Protein AF-A0A1H9V8W8-F1 (afdb_monomer_lite)

Structure (mmCIF, N/CA/C/O backbone):
data_AF-A0A1H9V8W8-F1
#
_entry.id   AF-A0A1H9V8W8-F1
#
loop_
_atom_site.group_PDB
_atom_site.id
_atom_site.type_symbol
_atom_site.label_atom_id
_atom_site.label_alt_id
_atom_site.label_comp_id
_atom_site.label_asym_id
_atom_site.label_entity_id
_atom_site.label_seq_id
_atom_site.pdbx_PDB_ins_code
_atom_site.Cartn_x
_atom_site.Cartn_y
_atom_site.Cartn_z
_atom_site.occupancy
_atom_site.B_iso_or_equiv
_atom_site.auth_seq_id
_atom_site.auth_comp_id
_atom_site.auth_asym_id
_atom_site.auth_atom_id
_atom_site.pdbx_PDB_model_num
ATOM 1 N N . MET A 1 1 ? 0.672 -8.189 7.266 1.00 89.31 1 MET A N 1
ATOM 2 C CA . MET A 1 1 ? 1.040 -7.480 6.023 1.00 89.31 1 MET A CA 1
ATOM 3 C C . MET A 1 1 ? 1.176 -8.520 4.925 1.00 89.31 1 MET A C 1
ATOM 5 O O . MET A 1 1 ? 1.745 -9.567 5.200 1.00 89.31 1 MET A O 1
ATOM 9 N N . THR A 1 2 ? 0.638 -8.270 3.736 1.00 93.38 2 THR A N 1
ATOM 10 C CA . THR A 1 2 ? 0.719 -9.150 2.553 1.00 93.38 2 THR A CA 1
ATOM 11 C C . THR A 1 2 ? 1.504 -8.504 1.410 1.00 93.38 2 THR A C 1
ATOM 13 O O . THR A 1 2 ? 2.152 -9.207 0.634 1.00 93.38 2 THR A O 1
ATOM 16 N N . SER A 1 3 ? 1.533 -7.170 1.348 1.00 94.69 3 SER A N 1
ATOM 17 C CA . SER A 1 3 ? 2.391 -6.397 0.448 1.00 94.69 3 SER A CA 1
ATOM 18 C C . SER A 1 3 ? 2.913 -5.141 1.144 1.00 94.69 3 SER A C 1
ATOM 20 O O . SER A 1 3 ? 2.208 -4.535 1.946 1.00 94.69 3 SER A O 1
ATOM 22 N N . GLY A 1 4 ? 4.155 -4.764 0.846 1.00 96.31 4 GLY A N 1
ATOM 23 C CA . GLY A 1 4 ? 4.781 -3.527 1.313 1.00 96.31 4 GLY A CA 1
ATOM 24 C C . GLY A 1 4 ? 5.231 -2.673 0.134 1.00 96.31 4 GLY A C 1
ATOM 25 O O . GLY A 1 4 ? 4.507 -2.526 -0.851 1.00 96.31 4 GLY A O 1
ATOM 26 N N . ARG A 1 5 ? 6.456 -2.151 0.181 1.00 97.31 5 ARG A N 1
ATOM 27 C CA . ARG A 1 5 ? 7.051 -1.467 -0.967 1.00 97.31 5 ARG A CA 1
ATOM 28 C C . ARG A 1 5 ? 7.150 -2.412 -2.163 1.00 97.31 5 ARG A C 1
ATOM 30 O O . ARG A 1 5 ? 7.482 -3.590 -2.021 1.00 97.31 5 ARG A O 1
ATOM 37 N N . ARG A 1 6 ? 6.872 -1.881 -3.348 1.00 97.81 6 ARG A N 1
ATOM 38 C CA . ARG A 1 6 ? 6.922 -2.603 -4.621 1.00 97.81 6 ARG A CA 1
ATOM 39 C C . ARG A 1 6 ? 7.971 -1.988 -5.531 1.00 97.81 6 ARG A C 1
ATOM 41 O O . ARG A 1 6 ? 8.227 -0.785 -5.478 1.00 97.81 6 ARG A O 1
ATOM 48 N N . THR A 1 7 ? 8.572 -2.805 -6.384 1.00 96.94 7 THR A N 1
ATOM 49 C CA . THR A 1 7 ? 9.357 -2.287 -7.509 1.00 96.94 7 THR A CA 1
ATOM 50 C C . THR A 1 7 ? 8.412 -1.779 -8.597 1.00 96.94 7 THR A C 1
ATOM 52 O O . THR A 1 7 ? 7.219 -2.095 -8.611 1.00 96.94 7 THR A O 1
ATOM 55 N N . VAL A 1 8 ? 8.936 -1.009 -9.552 1.00 96.62 8 VAL A N 1
ATOM 56 C CA . VAL A 1 8 ? 8.145 -0.575 -10.715 1.00 96.62 8 VAL A CA 1
ATOM 57 C C . VAL A 1 8 ? 7.662 -1.780 -11.533 1.00 96.62 8 VAL A C 1
ATOM 59 O O . VAL A 1 8 ? 6.514 -1.804 -11.970 1.00 96.62 8 VAL A O 1
ATOM 62 N N . GLU A 1 9 ? 8.517 -2.787 -11.717 1.00 95.81 9 GLU A N 1
ATOM 63 C CA . GLU A 1 9 ? 8.174 -4.036 -12.402 1.00 95.81 9 GLU A CA 1
ATOM 64 C C . GLU A 1 9 ? 7.116 -4.830 -11.630 1.00 95.81 9 GLU A C 1
ATOM 66 O O . GLU A 1 9 ? 6.047 -5.124 -12.166 1.00 95.81 9 GLU A O 1
ATOM 71 N N . GLY A 1 10 ? 7.367 -5.104 -10.350 1.00 96.56 10 GLY A N 1
ATOM 72 C CA . GLY A 1 10 ? 6.467 -5.855 -9.487 1.00 96.56 10 GLY A CA 1
ATOM 73 C C . GLY A 1 10 ? 5.099 -5.193 -9.345 1.00 96.56 10 GLY A C 1
ATOM 74 O O . GLY A 1 10 ? 4.083 -5.882 -9.368 1.00 96.56 10 GLY A O 1
ATOM 75 N N . ASN A 1 11 ? 5.040 -3.857 -9.294 1.00 97.25 11 ASN A N 1
ATOM 76 C CA . ASN A 1 11 ? 3.774 -3.126 -9.298 1.00 97.25 11 ASN A CA 1
ATOM 77 C C . ASN A 1 11 ? 2.972 -3.368 -10.586 1.00 97.25 11 ASN A C 1
ATOM 79 O O . ASN A 1 11 ? 1.772 -3.610 -10.504 1.00 97.25 11 ASN A O 1
ATOM 83 N N . ARG A 1 12 ? 3.612 -3.376 -11.766 1.00 95.56 12 ARG A N 1
ATOM 84 C CA . ARG A 1 12 ? 2.922 -3.710 -13.028 1.00 95.56 12 ARG A CA 1
ATOM 85 C C . ARG A 1 12 ? 2.419 -5.153 -13.033 1.00 95.56 12 ARG A C 1
ATOM 87 O O . ARG A 1 12 ? 1.300 -5.404 -13.466 1.00 95.56 12 ARG A O 1
ATOM 94 N N . LEU A 1 13 ? 3.212 -6.090 -12.514 1.00 95.19 13 LEU A N 1
ATOM 95 C CA . LEU A 1 13 ? 2.866 -7.517 -12.463 1.00 95.19 13 LEU A CA 1
ATOM 96 C C . LEU A 1 13 ? 1.654 -7.840 -11.581 1.00 95.19 13 LEU A C 1
ATOM 98 O O . LEU A 1 13 ? 1.045 -8.899 -11.757 1.00 95.19 13 LEU A O 1
ATOM 102 N N . VAL A 1 14 ? 1.322 -6.971 -10.626 1.00 93.38 14 VAL A N 1
ATOM 103 C CA . VAL A 1 14 ? 0.128 -7.092 -9.772 1.00 93.38 14 VAL A CA 1
ATOM 104 C C . VAL A 1 14 ? -1.020 -6.183 -10.226 1.00 93.38 14 VAL A C 1
ATOM 106 O O . VAL A 1 14 ? -1.979 -6.011 -9.487 1.00 93.38 14 VAL A O 1
ATOM 109 N N . GLY A 1 15 ? -0.929 -5.582 -11.419 1.00 94.69 15 GLY A N 1
ATOM 110 C CA . GLY A 1 15 ? -1.959 -4.674 -11.938 1.00 94.69 15 GLY A CA 1
ATOM 111 C C . GLY A 1 15 ? -2.021 -3.321 -11.220 1.00 94.69 15 GLY A C 1
ATOM 112 O O . GLY A 1 15 ? -3.019 -2.614 -11.320 1.00 94.69 15 GLY A O 1
ATOM 113 N 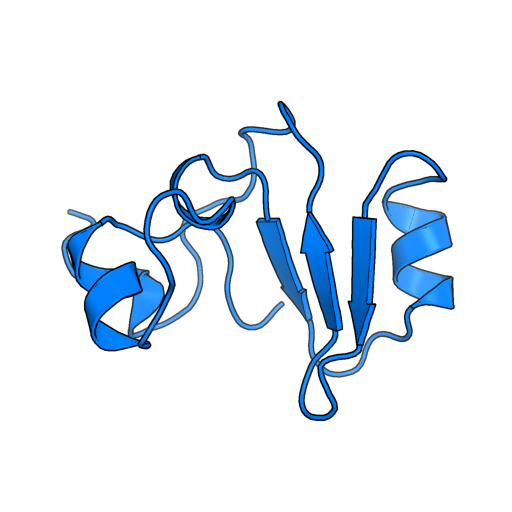N . GLY A 1 16 ? -0.969 -2.948 -10.488 1.00 93.06 16 GLY A N 1
ATOM 114 C CA . GLY A 1 16 ? -0.906 -1.694 -9.752 1.00 93.06 16 GLY A CA 1
ATOM 115 C C . GLY A 1 16 ? -0.867 -0.474 -10.672 1.00 93.06 16 GLY A C 1
ATOM 116 O O . GLY A 1 16 ? -0.210 -0.464 -11.716 1.00 93.06 16 GLY A O 1
ATOM 117 N N . VAL A 1 17 ? -1.534 0.595 -10.244 1.00 93.56 17 VAL A N 1
ATOM 118 C CA . VAL A 1 17 ? -1.619 1.845 -11.007 1.00 93.56 17 VAL A CA 1
ATOM 119 C C . VAL A 1 17 ? -0.280 2.598 -11.058 1.00 93.56 17 VAL A C 1
ATOM 121 O O . VAL A 1 17 ? 0.558 2.456 -10.153 1.00 93.56 17 VAL A O 1
ATOM 124 N N . PRO A 1 18 ? -0.054 3.436 -12.090 1.00 93.25 18 PRO A N 1
ATOM 125 C CA . PRO A 1 18 ? 1.053 4.384 -12.096 1.00 93.25 18 PRO A CA 1
ATOM 126 C C . PRO A 1 18 ? 1.025 5.288 -10.856 1.00 93.25 18 PRO A C 1
ATOM 128 O O . PRO A 1 18 ? -0.041 5.711 -10.421 1.00 93.25 18 PRO A O 1
ATOM 131 N N . ARG A 1 19 ? 2.205 5.621 -10.313 1.00 91.81 19 ARG A N 1
ATOM 132 C CA . ARG A 1 19 ? 2.368 6.464 -9.106 1.00 91.81 19 ARG A CA 1
ATOM 133 C C . ARG A 1 19 ? 1.716 5.900 -7.832 1.00 91.81 19 ARG A C 1
ATOM 135 O O . ARG A 1 19 ? 1.432 6.660 -6.914 1.00 91.81 19 ARG A O 1
ATOM 142 N N . SER A 1 20 ? 1.521 4.582 -7.761 1.00 95.38 20 SER A N 1
ATOM 143 C CA . SER A 1 20 ? 1.113 3.899 -6.528 1.00 95.38 20 SER A CA 1
ATOM 144 C C . SER A 1 20 ? 2.059 4.222 -5.364 1.00 95.38 20 SER A C 1
ATOM 146 O O . SER A 1 20 ? 3.281 4.183 -5.527 1.00 95.38 20 SER A O 1
ATOM 148 N N . ALA A 1 21 ? 1.499 4.471 -4.179 1.00 97.31 21 ALA A N 1
ATOM 149 C CA . ALA A 1 21 ? 2.246 4.723 -2.944 1.00 97.31 21 ALA A CA 1
ATOM 150 C C . ALA A 1 21 ? 3.127 3.533 -2.510 1.00 97.31 21 ALA A C 1
ATOM 152 O O . ALA A 1 21 ? 4.132 3.702 -1.816 1.00 97.31 21 ALA A O 1
ATOM 153 N N . HIS A 1 22 ? 2.836 2.324 -3.000 1.00 97.69 22 HIS A N 1
ATOM 154 C CA . HIS A 1 22 ? 3.732 1.184 -2.817 1.00 97.69 22 HIS A CA 1
ATOM 155 C C . HIS A 1 22 ? 5.103 1.401 -3.469 1.00 97.69 22 HIS A C 1
ATOM 157 O O . HIS A 1 22 ? 6.087 0.833 -3.009 1.00 97.69 22 HIS A O 1
ATOM 163 N N . LEU A 1 23 ? 5.210 2.218 -4.520 1.00 97.31 23 LEU A N 1
ATOM 164 C CA . LEU A 1 23 ? 6.485 2.464 -5.204 1.00 97.31 23 LEU A CA 1
ATOM 165 C C . LEU A 1 23 ? 7.443 3.320 -4.360 1.00 97.31 23 LEU A C 1
ATOM 167 O O . LEU A 1 23 ? 8.661 3.124 -4.412 1.00 97.31 23 LEU A O 1
ATOM 171 N N . SER A 1 24 ? 6.904 4.249 -3.565 1.00 96.56 24 SER A N 1
ATOM 172 C CA . SER A 1 24 ? 7.677 5.109 -2.658 1.00 96.56 24 SER A CA 1
ATOM 173 C C . SER A 1 24 ? 7.907 4.488 -1.278 1.00 96.56 24 SER A C 1
ATOM 175 O O . SER A 1 24 ? 8.696 5.020 -0.504 1.00 96.56 24 SER A O 1
ATOM 177 N N . GLY A 1 25 ? 7.272 3.352 -0.969 1.00 96.69 25 GLY A N 1
ATOM 178 C CA . GLY A 1 25 ? 7.284 2.779 0.381 1.00 96.69 25 GLY A CA 1
ATOM 179 C C . GLY A 1 25 ? 6.357 3.520 1.349 1.00 96.69 25 GLY A C 1
ATOM 180 O O . GLY A 1 25 ? 6.529 3.425 2.565 1.00 96.69 25 GLY A O 1
ATOM 181 N N . ASP A 1 26 ? 5.374 4.238 0.809 1.00 97.81 26 ASP A N 1
ATOM 182 C CA . ASP A 1 26 ? 4.360 4.972 1.566 1.00 97.81 26 ASP A CA 1
ATOM 183 C C . ASP A 1 26 ? 3.115 4.129 1.863 1.00 97.81 26 ASP A C 1
ATOM 185 O O . ASP A 1 26 ? 2.247 4.593 2.598 1.00 97.81 26 ASP A O 1
ATOM 189 N N . ALA A 1 27 ? 3.014 2.916 1.308 1.00 97.69 27 ALA A N 1
ATOM 190 C CA . ALA A 1 27 ? 1.844 2.062 1.478 1.00 97.69 27 ALA A CA 1
ATOM 191 C C . ALA A 1 27 ? 2.154 0.596 1.784 1.00 97.69 27 ALA A C 1
ATOM 193 O O . ALA A 1 27 ? 3.193 0.063 1.379 1.00 97.69 27 ALA A O 1
ATOM 194 N N . ALA A 1 28 ? 1.206 -0.042 2.469 1.00 97.56 28 ALA A N 1
ATOM 195 C CA . ALA A 1 28 ? 1.217 -1.448 2.838 1.00 97.56 28 ALA A CA 1
ATOM 196 C C . ALA A 1 28 ? -0.202 -2.037 2.866 1.00 97.56 28 ALA A C 1
ATOM 198 O O . ALA A 1 28 ? -1.156 -1.374 3.268 1.00 97.56 28 ALA A O 1
ATOM 199 N N . ASP A 1 29 ? -0.293 -3.320 2.526 1.00 97.56 29 ASP A N 1
ATOM 200 C CA . ASP A 1 29 ? -1.534 -4.090 2.490 1.00 97.56 29 ASP A CA 1
ATOM 201 C C . ASP A 1 29 ? -1.569 -5.082 3.658 1.00 97.56 29 ASP A C 1
ATOM 203 O O . ASP A 1 29 ? -0.577 -5.767 3.951 1.00 97.56 29 ASP A O 1
ATOM 207 N N . TYR A 1 30 ? -2.711 -5.182 4.336 1.00 97.12 30 TYR A N 1
ATOM 208 C CA . TYR A 1 30 ? -2.906 -6.037 5.506 1.00 97.12 30 TYR A CA 1
ATOM 209 C C . TYR A 1 30 ? -4.123 -6.946 5.345 1.00 97.12 30 TYR A C 1
ATOM 211 O O . TYR A 1 30 ? -5.215 -6.495 5.028 1.00 97.12 30 TYR A O 1
ATOM 219 N N . VAL A 1 31 ? -3.940 -8.228 5.658 1.00 96.31 31 VAL A N 1
ATOM 220 C CA . VAL A 1 31 ? -5.026 -9.197 5.854 1.00 96.31 31 VAL A CA 1
ATOM 221 C C . VAL A 1 31 ? -5.094 -9.538 7.340 1.00 96.31 31 VAL A C 1
ATOM 223 O O . VAL A 1 31 ? -4.053 -9.633 7.994 1.00 96.31 31 VAL A O 1
ATOM 226 N N . GLY A 1 32 ? -6.310 -9.703 7.865 1.00 95.44 32 GLY A N 1
ATOM 227 C CA . GLY A 1 32 ? -6.553 -10.061 9.268 1.00 95.44 32 GLY A CA 1
ATOM 228 C C . GLY A 1 32 ? -6.438 -8.903 10.263 1.00 95.44 32 GLY A C 1
ATOM 229 O O . GLY A 1 32 ? -6.537 -9.141 11.460 1.00 95.44 32 GLY A O 1
ATOM 230 N N . ALA A 1 33 ? -6.243 -7.671 9.785 1.00 95.94 33 ALA A N 1
ATOM 231 C CA . ALA A 1 33 ? -6.327 -6.457 10.591 1.00 95.94 33 ALA A CA 1
ATOM 232 C C . ALA A 1 33 ? -7.510 -5.610 10.116 1.00 95.94 33 ALA A C 1
ATOM 234 O O . ALA A 1 33 ? -7.706 -5.424 8.915 1.00 95.94 33 ALA A O 1
ATOM 235 N N . SER A 1 34 ? -8.284 -5.090 11.059 1.00 95.38 34 SER A N 1
ATOM 236 C CA . SER A 1 34 ? -9.371 -4.152 10.799 1.00 95.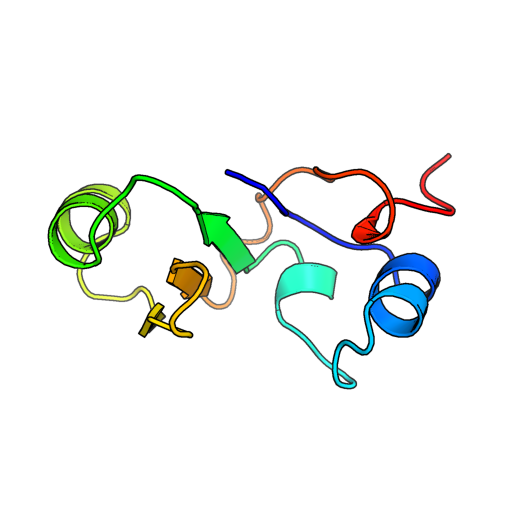38 34 SER A CA 1
ATOM 237 C C . SER A 1 34 ? -8.847 -2.735 10.558 1.00 95.38 34 SER A C 1
ATOM 239 O O . SER A 1 34 ? -7.776 -2.344 11.032 1.00 95.38 34 SER A O 1
ATOM 241 N N . GLU A 1 35 ? -9.651 -1.910 9.885 1.00 96.88 35 GLU A N 1
ATOM 242 C CA . GLU A 1 35 ? -9.356 -0.483 9.715 1.00 96.88 35 GLU A CA 1
ATOM 243 C C . GLU A 1 35 ? -9.151 0.231 11.058 1.00 96.88 35 GLU A C 1
ATOM 245 O O . GLU A 1 35 ? -8.299 1.109 11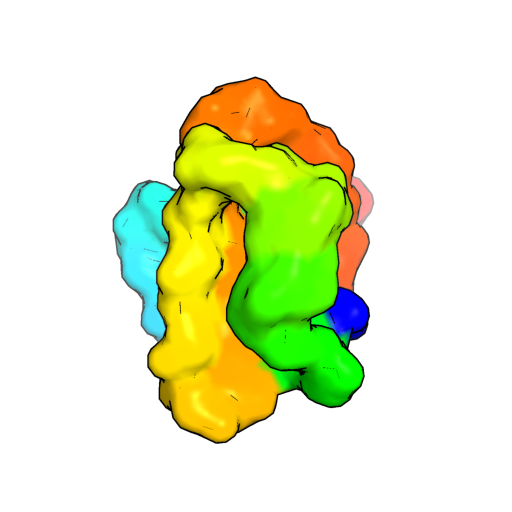.168 1.00 96.88 35 GLU A O 1
ATOM 250 N N . ALA A 1 36 ? -9.895 -0.162 12.099 1.00 96.69 36 ALA A N 1
ATOM 251 C CA . ALA A 1 36 ? -9.794 0.428 13.430 1.00 96.69 36 ALA A CA 1
ATOM 252 C C . ALA A 1 36 ? -8.447 0.123 14.107 1.00 96.69 36 ALA A C 1
ATOM 254 O O . ALA A 1 36 ? -7.859 1.007 14.733 1.00 96.69 36 ALA A O 1
ATOM 255 N N . GLU A 1 37 ? -7.932 -1.100 13.972 1.00 97.31 37 GLU A N 1
ATOM 256 C CA . GLU A 1 37 ? -6.610 -1.478 14.490 1.00 97.31 37 GLU A CA 1
ATOM 257 C C . GLU A 1 37 ? -5.500 -0.725 13.759 1.00 97.31 37 GLU A C 1
ATOM 259 O O . GLU A 1 37 ? -4.618 -0.137 14.390 1.00 97.31 37 GLU A O 1
ATOM 264 N N . LEU A 1 38 ? -5.588 -0.658 12.430 1.00 96.69 38 LEU A N 1
ATOM 265 C CA . LEU A 1 38 ? -4.625 0.068 11.605 1.00 96.69 38 LEU A CA 1
ATOM 266 C C . LEU A 1 38 ? -4.686 1.578 11.876 1.00 96.69 38 LEU A C 1
ATOM 268 O O . LEU A 1 38 ? -3.645 2.224 11.971 1.00 96.69 38 LEU A O 1
ATOM 272 N N . ARG A 1 39 ? -5.877 2.140 12.111 1.00 96.75 39 ARG A N 1
ATOM 273 C CA . ARG A 1 39 ? -6.064 3.541 12.517 1.00 96.75 39 ARG A CA 1
ATOM 274 C C . ARG A 1 39 ? -5.397 3.846 13.854 1.00 96.75 39 ARG A C 1
ATOM 276 O O . ARG A 1 39 ? -4.807 4.914 13.994 1.00 96.75 39 ARG A O 1
ATOM 283 N N . ARG A 1 40 ? -5.479 2.935 14.828 1.00 97.25 40 ARG A N 1
ATOM 284 C CA . ARG A 1 40 ? -4.801 3.083 16.129 1.00 97.25 40 ARG A CA 1
ATOM 285 C C . ARG A 1 40 ? -3.283 3.037 15.986 1.00 97.25 40 ARG A C 1
ATOM 287 O O . ARG A 1 40 ? -2.598 3.776 16.681 1.00 97.25 40 ARG A O 1
ATOM 294 N N . TYR A 1 41 ? -2.775 2.190 15.094 1.00 94.88 41 TYR A N 1
ATOM 295 C CA . TYR A 1 41 ? -1.339 2.019 14.887 1.00 94.88 41 TYR A CA 1
ATOM 296 C C . TYR A 1 41 ? -0.707 3.163 14.079 1.00 94.88 41 TYR A C 1
ATOM 298 O O . TYR A 1 41 ? 0.290 3.742 14.502 1.00 94.88 41 TYR A O 1
ATOM 306 N N . PHE A 1 42 ? -1.290 3.513 12.931 1.00 93.94 42 PHE A N 1
ATOM 307 C CA . PHE A 1 42 ? -0.746 4.530 12.024 1.00 93.94 42 PHE A CA 1
ATOM 308 C C . PHE A 1 42 ? -1.194 5.958 12.357 1.00 93.94 42 PHE A C 1
ATOM 310 O O . PHE A 1 42 ? -0.593 6.929 11.898 1.00 93.94 42 PHE A O 1
ATOM 317 N N . GLY A 1 43 ? -2.241 6.103 13.166 1.00 94.19 43 GLY A N 1
ATOM 318 C CA . GLY A 1 43 ? -2.785 7.396 13.550 1.00 94.19 43 GLY A CA 1
ATOM 319 C C . GLY A 1 43 ? -3.732 8.002 12.505 1.00 94.19 43 GLY A C 1
ATOM 320 O O . GLY A 1 43 ? -4.029 7.402 11.468 1.00 94.19 43 GLY A O 1
ATOM 321 N N . PRO A 1 44 ? -4.270 9.202 12.782 1.00 94.56 44 PRO A N 1
ATOM 322 C CA . PRO A 1 44 ? -5.347 9.808 11.996 1.00 94.56 44 PRO A CA 1
ATOM 323 C C . PRO A 1 44 ? -4.919 10.308 10.608 1.00 94.56 44 PRO A C 1
ATOM 325 O O . PRO A 1 44 ? -5.771 10.487 9.746 1.00 94.56 44 PRO A O 1
ATOM 328 N N . SER A 1 45 ? -3.623 10.516 10.366 1.00 93.62 45 SER A N 1
ATOM 329 C CA . SER A 1 45 ? -3.109 11.022 9.085 1.00 93.62 45 SER A CA 1
ATOM 330 C C . SER A 1 45 ? -3.002 9.956 7.992 1.00 93.62 45 SER A C 1
ATOM 332 O O . SER A 1 45 ? -2.880 10.307 6.820 1.00 93.62 45 SER A O 1
ATOM 334 N N . ALA A 1 46 ? -3.047 8.668 8.346 1.00 95.94 46 ALA A N 1
ATOM 335 C CA . ALA A 1 46 ? -3.004 7.593 7.366 1.00 95.94 46 ALA A CA 1
ATOM 336 C C . ALA A 1 46 ? -4.317 7.506 6.576 1.00 95.94 46 ALA A C 1
ATOM 338 O O . ALA A 1 46 ? -5.419 7.547 7.131 1.00 95.94 46 ALA A O 1
ATOM 339 N N . LYS A 1 47 ? -4.219 7.339 5.266 1.00 97.38 47 LYS A N 1
ATOM 340 C CA . LYS A 1 47 ? -5.344 6.932 4.435 1.00 97.38 47 LYS A CA 1
ATOM 341 C C . LYS A 1 47 ? -5.494 5.420 4.579 1.00 97.38 47 LYS A C 1
ATOM 343 O O . LYS A 1 47 ? -4.532 4.688 4.383 1.00 97.38 47 LYS A O 1
ATOM 34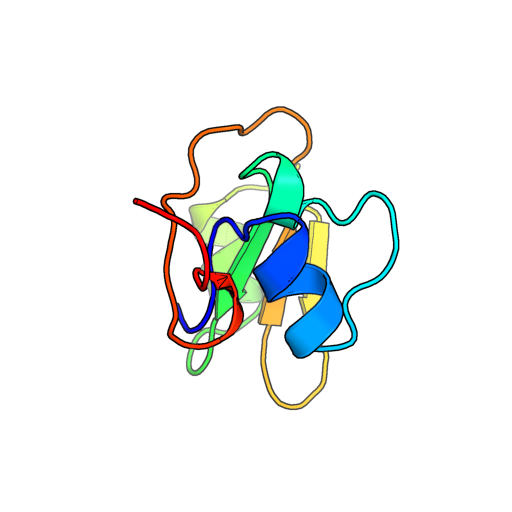8 N N . ILE A 1 48 ? -6.681 4.969 4.966 1.00 97.88 48 ILE A N 1
ATOM 349 C CA . ILE A 1 48 ? -6.985 3.553 5.189 1.00 97.88 48 ILE A CA 1
ATOM 350 C C . ILE A 1 48 ? -8.217 3.238 4.352 1.00 97.88 48 ILE A C 1
ATOM 352 O O . ILE A 1 48 ? -9.199 3.976 4.427 1.00 97.88 48 ILE A O 1
ATOM 356 N N . ILE A 1 49 ? -8.127 2.206 3.521 1.00 96.62 49 ILE A N 1
ATOM 357 C CA . ILE A 1 49 ? -9.183 1.791 2.600 1.00 96.62 49 ILE A CA 1
ATOM 358 C C . ILE A 1 49 ? -9.331 0.282 2.726 1.00 96.62 49 ILE A C 1
ATOM 360 O O . ILE A 1 49 ? -8.358 -0.452 2.581 1.00 96.62 49 ILE A O 1
ATOM 364 N N . ASN A 1 50 ? -10.542 -0.187 2.990 1.00 96.19 50 ASN A N 1
ATOM 365 C CA . ASN A 1 50 ? -10.858 -1.603 2.900 1.00 96.19 50 ASN A CA 1
ATOM 366 C C . ASN A 1 50 ? -11.257 -1.938 1.460 1.00 96.19 50 ASN A C 1
ATOM 368 O O . ASN A 1 50 ? -12.271 -1.448 0.965 1.00 96.19 50 ASN A O 1
ATOM 372 N N . GLU A 1 51 ? -10.440 -2.748 0.791 1.00 94.19 51 GLU A N 1
ATOM 373 C CA . GLU A 1 51 ? -10.633 -3.149 -0.608 1.00 94.19 51 GLU A CA 1
ATOM 374 C C . GLU A 1 51 ? -11.405 -4.481 -0.728 1.00 94.19 51 GLU A C 1
ATOM 376 O O . GLU A 1 51 ? -11.580 -5.017 -1.819 1.00 94.19 51 GLU A O 1
ATOM 381 N N . GLY A 1 52 ? -11.926 -4.995 0.393 1.00 95.19 52 GLY A N 1
ATOM 382 C CA . GLY A 1 52 ? -12.761 -6.192 0.482 1.00 95.19 52 GLY A CA 1
ATOM 383 C C . GLY A 1 52 ? -11.972 -7.453 0.829 1.00 95.19 52 GLY A C 1
ATOM 384 O O . GLY A 1 52 ? -12.347 -8.166 1.759 1.00 95.19 52 GLY A O 1
ATOM 385 N N . ASP A 1 53 ? -10.870 -7.721 0.128 1.00 94.44 53 ASP A N 1
ATOM 386 C CA . ASP A 1 53 ? -9.984 -8.870 0.384 1.00 94.44 53 ASP A CA 1
ATOM 387 C C . ASP A 1 53 ? -8.775 -8.526 1.278 1.00 94.44 53 ASP A C 1
ATOM 389 O O . ASP A 1 53 ? -8.153 -9.417 1.862 1.00 94.44 53 ASP A O 1
ATOM 393 N N . HIS A 1 54 ? -8.465 -7.238 1.430 1.00 96.12 54 HIS A N 1
ATOM 394 C CA . HIS A 1 54 ? -7.453 -6.710 2.339 1.00 96.12 54 HIS A CA 1
ATOM 395 C C . HIS A 1 54 ? -7.740 -5.247 2.713 1.00 96.12 54 HIS A C 1
ATOM 397 O O . HIS A 1 54 ? -8.606 -4.585 2.138 1.00 96.12 54 HIS A O 1
ATOM 403 N N . VAL A 1 55 ? -6.992 -4.729 3.689 1.00 98.00 55 VAL A N 1
ATOM 404 C CA . VAL A 1 55 ? -6.993 -3.309 4.049 1.00 98.00 55 VAL A CA 1
ATOM 405 C C . VAL A 1 55 ? -5.702 -2.662 3.560 1.00 98.00 55 VAL A C 1
ATOM 407 O O . VAL A 1 55 ? -4.606 -3.038 3.987 1.00 98.00 55 VAL A O 1
ATOM 410 N N . HIS A 1 56 ? -5.848 -1.681 2.677 1.00 97.94 56 HIS A N 1
ATOM 411 C CA . HIS A 1 56 ? -4.778 -0.851 2.152 1.00 97.94 56 HIS A CA 1
ATOM 412 C C . HIS A 1 56 ? -4.533 0.348 3.075 1.00 97.94 56 HIS A C 1
ATOM 414 O O . HIS A 1 56 ? -5.463 1.077 3.438 1.00 97.94 56 HIS A O 1
ATOM 420 N N . VAL A 1 57 ? -3.273 0.573 3.442 1.00 97.88 57 VAL A N 1
ATOM 421 C CA . VAL A 1 57 ? -2.837 1.732 4.227 1.00 97.88 57 VAL A CA 1
ATOM 422 C C . VAL A 1 57 ? -1.828 2.532 3.423 1.00 97.88 57 VAL A C 1
ATOM 424 O O . VAL A 1 57 ? -0.838 1.978 2.960 1.00 97.88 57 VAL A O 1
ATOM 427 N N . GLU A 1 58 ? -2.034 3.842 3.332 1.00 96.88 58 GLU A N 1
ATOM 428 C CA . GLU A 1 58 ? -1.131 4.799 2.695 1.00 96.88 58 GLU A CA 1
ATOM 429 C C . GLU A 1 58 ? -0.867 5.986 3.632 1.00 96.88 58 GLU A C 1
ATOM 431 O O . GLU A 1 58 ? -1.789 6.597 4.174 1.00 96.88 58 GLU A O 1
ATOM 436 N N . GLN A 1 59 ? 0.396 6.379 3.781 1.00 95.56 59 GLN A N 1
ATOM 437 C CA . GLN A 1 59 ? 0.788 7.618 4.447 1.00 95.56 59 GLN A CA 1
ATOM 438 C C . GLN A 1 59 ? 1.870 8.320 3.623 1.00 95.56 59 GLN A C 1
ATOM 440 O O . GLN A 1 59 ? 3.031 7.915 3.607 1.00 95.56 59 GLN A O 1
ATOM 445 N N . ARG A 1 60 ? 1.486 9.403 2.938 1.00 92.25 60 ARG A N 1
ATOM 446 C CA . ARG A 1 60 ? 2.389 10.168 2.068 1.00 92.25 60 ARG A CA 1
ATOM 447 C C . ARG A 1 60 ? 3.625 10.649 2.838 1.00 92.25 60 ARG A C 1
ATOM 449 O O . ARG A 1 60 ? 3.492 11.322 3.858 1.00 92.25 60 ARG A O 1
ATOM 456 N N . GLY A 1 61 ? 4.814 10.347 2.315 1.00 92.56 61 GLY A N 1
ATOM 457 C CA . GLY A 1 61 ? 6.089 10.715 2.939 1.00 92.56 61 GLY A CA 1
ATOM 458 C C . GLY A 1 61 ? 6.541 9.780 4.065 1.00 92.56 61 GLY A C 1
ATOM 459 O O . GLY A 1 61 ? 7.517 10.091 4.745 1.00 92.56 61 GLY A O 1
ATOM 460 N N . TYR A 1 62 ? 5.864 8.647 4.278 1.00 93.06 62 TYR A N 1
ATOM 461 C CA . TYR A 1 62 ? 6.301 7.640 5.241 1.00 93.06 62 TYR A CA 1
ATOM 462 C C . TYR A 1 62 ? 7.619 6.982 4.820 1.00 93.06 62 TYR A C 1
ATOM 464 O O . TYR A 1 62 ? 8.492 6.804 5.670 1.00 93.06 62 TYR A O 1
ATOM 472 N N . GLY A 1 63 ? 7.762 6.637 3.535 1.00 92.06 63 GLY A N 1
ATOM 473 C CA . GLY A 1 63 ? 8.988 6.241 2.828 1.00 92.06 63 GLY A CA 1
ATOM 474 C C . GLY A 1 63 ? 9.718 5.005 3.354 1.00 92.06 63 GLY A C 1
ATOM 475 O O . GLY A 1 63 ? 10.794 4.663 2.864 1.00 92.06 63 GLY A O 1
ATOM 476 N N . ARG A 1 64 ? 9.175 4.359 4.388 1.00 93.50 64 ARG A N 1
ATOM 477 C CA . ARG A 1 64 ? 9.876 3.381 5.229 1.00 93.50 64 ARG A CA 1
ATOM 478 C C . ARG A 1 64 ? 9.261 1.992 5.188 1.00 93.50 64 ARG A C 1
ATOM 480 O O . ARG A 1 64 ? 9.795 1.088 5.825 1.00 93.50 64 ARG A O 1
ATOM 487 N N . THR A 1 65 ? 8.179 1.793 4.438 1.00 95.88 65 THR A N 1
ATOM 488 C CA . THR A 1 65 ? 7.649 0.443 4.241 1.00 95.88 65 THR A CA 1
ATOM 489 C C . THR A 1 65 ? 8.706 -0.395 3.512 1.00 95.88 65 THR A C 1
ATOM 491 O O . THR A 1 65 ? 9.197 0.033 2.463 1.00 95.88 65 THR A O 1
ATOM 494 N N . PRO A 1 66 ? 9.098 -1.567 4.041 1.00 95.31 66 PRO A N 1
ATOM 495 C CA . PRO A 1 66 ? 10.087 -2.420 3.392 1.00 95.31 66 PRO A CA 1
ATOM 496 C C . PRO A 1 66 ? 9.512 -3.064 2.129 1.00 95.31 66 PRO A C 1
ATOM 498 O O . PRO A 1 66 ? 8.294 -3.196 1.991 1.00 95.31 66 PRO A O 1
ATOM 501 N N . TYR A 1 67 ? 10.381 -3.519 1.222 1.00 95.56 67 TYR A N 1
ATOM 502 C CA . TYR A 1 67 ? 9.956 -4.419 0.149 1.00 95.56 67 TYR A CA 1
ATOM 503 C C . TYR A 1 67 ? 9.407 -5.705 0.772 1.00 95.56 67 TYR A C 1
ATOM 505 O O . TYR A 1 67 ? 10.119 -6.395 1.498 1.00 95.56 67 TYR A O 1
ATOM 513 N N . TYR A 1 68 ? 8.131 -6.002 0.527 1.00 95.81 68 TYR A N 1
ATOM 514 C CA . TYR A 1 68 ? 7.461 -7.159 1.116 1.00 95.81 68 TYR A CA 1
ATOM 515 C C . TYR A 1 68 ? 6.381 -7.722 0.185 1.00 95.81 68 TYR A C 1
ATOM 517 O O . TYR A 1 68 ? 5.678 -6.973 -0.501 1.00 95.81 68 TYR A O 1
ATOM 525 N N . GLY A 1 69 ? 6.233 -9.049 0.198 1.00 91.62 69 GLY A N 1
ATOM 526 C CA . GLY A 1 69 ? 5.352 -9.813 -0.689 1.00 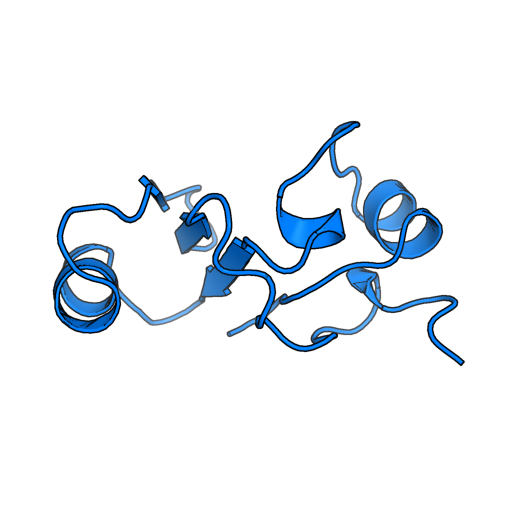91.62 69 GLY A CA 1
ATOM 527 C C . GLY A 1 69 ? 6.095 -10.396 -1.896 1.00 91.62 69 GLY A C 1
ATOM 528 O O . GLY A 1 69 ? 7.205 -9.979 -2.211 1.00 91.62 69 GLY A O 1
ATOM 529 N N . HIS A 1 70 ? 5.491 -11.374 -2.578 1.00 90.81 70 HIS A N 1
ATOM 530 C CA . HIS A 1 70 ? 6.156 -12.118 -3.657 1.00 90.81 70 HIS A CA 1
ATOM 531 C C . HIS A 1 70 ? 6.193 -11.337 -4.982 1.00 90.81 70 HIS A C 1
ATOM 533 O O . HIS A 1 70 ? 7.238 -10.880 -5.424 1.00 90.81 70 HIS A O 1
ATOM 539 N N . ARG A 1 71 ? 5.043 -11.165 -5.651 1.00 91.88 71 ARG A N 1
ATOM 540 C CA . ARG A 1 71 ? 4.996 -10.566 -7.002 1.00 91.88 71 ARG A CA 1
ATOM 541 C C . ARG A 1 71 ? 5.391 -9.087 -7.019 1.00 91.88 71 ARG A C 1
ATOM 543 O O . ARG A 1 71 ? 6.042 -8.641 -7.955 1.00 91.88 71 ARG A O 1
ATOM 550 N N . GLY A 1 72 ? 5.029 -8.340 -5.976 1.00 91.81 72 GLY A N 1
ATOM 551 C CA . GLY A 1 72 ? 5.302 -6.904 -5.878 1.00 91.81 72 GLY A CA 1
ATOM 552 C C . GLY A 1 72 ? 6.785 -6.544 -5.736 1.00 91.81 72 GLY A C 1
ATOM 553 O O . GLY A 1 72 ? 7.162 -5.413 -6.034 1.00 91.81 72 GLY A O 1
ATOM 554 N N . THR A 1 73 ? 7.630 -7.486 -5.314 1.00 95.25 73 THR A N 1
ATOM 555 C CA . THR A 1 73 ? 9.066 -7.263 -5.080 1.00 95.25 73 THR A CA 1
ATOM 556 C C . THR A 1 73 ? 9.951 -7.825 -6.190 1.00 95.25 73 THR A C 1
ATOM 558 O O . THR A 1 73 ? 11.168 -7.681 -6.123 1.00 95.25 73 THR A O 1
ATOM 561 N N . ILE A 1 74 ? 9.369 -8.415 -7.242 1.00 94.44 74 ILE A N 1
ATOM 562 C CA . ILE A 1 74 ? 10.122 -8.900 -8.408 1.00 94.44 74 ILE A CA 1
ATOM 563 C C . ILE A 1 74 ? 11.010 -7.777 -8.960 1.00 94.44 74 ILE A C 1
ATOM 565 O O . ILE A 1 74 ? 10.565 -6.642 -9.118 1.00 94.44 74 ILE A O 1
ATOM 569 N N . GLY A 1 75 ? 12.279 -8.089 -9.215 1.00 87.38 75 GLY A N 1
ATOM 570 C CA . GLY A 1 75 ? 13.276 -7.118 -9.672 1.00 87.38 75 GLY A CA 1
ATOM 571 C C . GLY A 1 75 ? 13.983 -6.349 -8.549 1.00 87.38 75 GLY A C 1
ATOM 572 O O . GLY A 1 75 ? 14.926 -5.617 -8.840 1.00 87.38 75 GLY A O 1
ATOM 573 N N . ALA A 1 76 ? 13.592 -6.524 -7.279 1.00 82.56 76 ALA A N 1
ATOM 574 C CA . ALA A 1 76 ? 14.415 -6.105 -6.149 1.00 82.56 76 ALA A CA 1
ATOM 575 C C . ALA A 1 76 ? 15.596 -7.083 -6.061 1.00 82.56 76 ALA A C 1
ATOM 577 O O . ALA A 1 76 ? 15.398 -8.274 -5.824 1.00 82.56 76 ALA A O 1
ATOM 57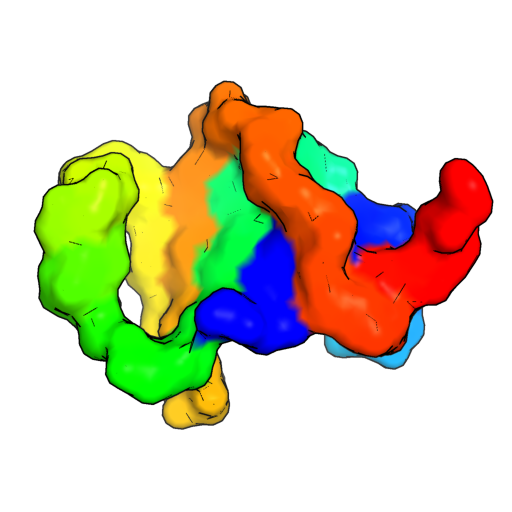8 N N . ARG A 1 77 ? 16.800 -6.592 -6.352 1.00 62.56 77 ARG A N 1
ATOM 579 C CA . ARG A 1 77 ? 18.063 -7.325 -6.235 1.00 62.56 77 ARG A CA 1
ATOM 580 C C . ARG A 1 77 ? 18.893 -6.712 -5.124 1.00 62.56 77 ARG A C 1
ATOM 582 O O . ARG A 1 77 ? 18.827 -5.468 -4.994 1.00 62.56 77 ARG A O 1
#

Secondary structure (DSSP, 8-state):
--B-B--HHHHHHTTPPTT-HHHHT-EEEESS--HHHHHHHH-TTSEEEE-SSSEEEE-TT---PPB-SSGGGTT--

pLDDT: mean 94.69, std 4.5, range [62.56, 98.0]

Radius of gyration: 11.74 Å; chains: 1; bounding box: 31×23×29 Å

Foldseek 3Di:
DAFFAFDPQLCVQVVHDPPDLSPQRQKDKDDPDDPVRVCVVVHDQWDWDDPPRIIMIGHPPPSPTDGHHDSRHPPVD

Sequence (77 aa):
MTSGRRTVEGNRLVGGVPRSAHLSGDAADYVGASEAELRRYFGPSAKIINEGDHVHVEQRGYGRTPYYGHRGTIGAR